Protein AF-A0A2G7FNE9-F1 (afdb_monomer_lite)

Structure (mmCIF, N/CA/C/O backbone):
data_AF-A0A2G7FNE9-F1
#
_entry.id   AF-A0A2G7FNE9-F1
#
loop_
_atom_site.group_PDB
_atom_site.id
_atom_site.type_symbol
_atom_site.label_atom_id
_atom_site.label_alt_id
_atom_site.label_comp_id
_atom_site.label_asym_id
_atom_site.label_entity_id
_atom_site.label_seq_id
_atom_site.pdbx_PDB_ins_code
_atom_site.Cartn_x
_atom_site.Cartn_y
_atom_site.Cartn_z
_atom_site.occupancy
_atom_site.B_iso_or_equiv
_atom_site.auth_seq_id
_atom_site.auth_comp_id
_atom_site.auth_asym_id
_atom_site.auth_atom_id
_atom_site.pdbx_PDB_model_num
ATOM 1 N N . MET A 1 1 ? -12.825 -13.508 -3.671 1.00 45.62 1 MET A N 1
ATOM 2 C CA . MET A 1 1 ? -11.354 -13.707 -3.682 1.00 45.62 1 MET A CA 1
ATOM 3 C C . MET A 1 1 ? -10.778 -13.085 -2.418 1.00 45.62 1 MET A C 1
ATOM 5 O O . MET A 1 1 ? -11.381 -12.142 -1.937 1.00 45.62 1 MET A O 1
ATOM 9 N N . GLY A 1 2 ? -9.690 -13.593 -1.831 1.00 49.16 2 GLY A N 1
ATOM 10 C CA . GLY A 1 2 ? -9.101 -12.935 -0.653 1.00 49.16 2 GLY A CA 1
ATOM 11 C C . GLY A 1 2 ? -7.583 -12.989 -0.634 1.00 49.16 2 GLY A C 1
ATOM 12 O O . GLY A 1 2 ? -6.988 -13.806 -1.339 1.00 49.16 2 GLY A O 1
ATOM 13 N N . TYR A 1 3 ? -7.006 -12.115 0.179 1.00 54.03 3 TYR A N 1
ATOM 14 C CA . TYR A 1 3 ? -5.577 -11.852 0.289 1.00 54.03 3 TYR A CA 1
ATOM 15 C C . TYR A 1 3 ? -5.056 -12.303 1.654 1.00 54.03 3 TYR A C 1
ATOM 17 O O . TYR A 1 3 ? -5.826 -12.405 2.609 1.00 54.03 3 TYR A O 1
ATOM 25 N N . VAL A 1 4 ? -3.755 -12.558 1.722 1.00 67.38 4 VAL A N 1
ATOM 26 C CA . VAL A 1 4 ? -2.985 -12.647 2.966 1.00 67.38 4 VAL A CA 1
ATOM 27 C C . VAL A 1 4 ? -2.160 -11.366 3.071 1.00 67.38 4 VAL A C 1
ATOM 29 O O . VAL A 1 4 ? -1.596 -10.917 2.071 1.00 67.38 4 VAL A O 1
ATOM 32 N N . LEU A 1 5 ? -2.139 -10.745 4.250 1.00 69.19 5 LEU A N 1
ATOM 33 C CA . LEU A 1 5 ? -1.370 -9.528 4.514 1.00 69.19 5 LEU A CA 1
ATOM 34 C C . LEU A 1 5 ? -0.111 -9.908 5.277 1.00 69.19 5 LEU A C 1
ATOM 36 O O . LEU A 1 5 ? -0.233 -10.322 6.413 1.00 69.19 5 LEU A O 1
ATOM 40 N N . SER A 1 6 ? 1.072 -9.755 4.686 1.00 68.56 6 SER A N 1
ATOM 41 C CA . SER A 1 6 ? 2.344 -10.039 5.366 1.00 68.56 6 SER A CA 1
ATOM 42 C C . SER A 1 6 ? 2.964 -8.745 5.887 1.00 68.56 6 SER A C 1
ATOM 44 O O . SER A 1 6 ? 3.166 -7.803 5.115 1.00 68.56 6 SER A O 1
ATOM 46 N N . GLU A 1 7 ? 3.284 -8.706 7.179 1.00 69.50 7 GLU A N 1
ATOM 47 C CA . GLU A 1 7 ? 3.996 -7.594 7.823 1.00 69.50 7 GLU A CA 1
ATOM 48 C C . GLU A 1 7 ? 5.449 -7.512 7.319 1.00 69.50 7 GLU A C 1
ATOM 50 O O . GLU A 1 7 ? 6.131 -8.533 7.191 1.00 69.50 7 GLU A O 1
ATOM 55 N N . GLN A 1 8 ? 5.953 -6.306 7.035 1.00 47.78 8 GLN A N 1
ATOM 56 C CA . GLN A 1 8 ? 7.360 -6.140 6.651 1.00 47.78 8 GLN A CA 1
ATOM 57 C C . GLN A 1 8 ? 8.301 -6.290 7.856 1.00 47.78 8 GLN A C 1
ATOM 59 O O . GLN A 1 8 ? 8.138 -5.613 8.863 1.00 47.78 8 GLN A O 1
ATOM 64 N N . GLY A 1 9 ? 9.335 -7.130 7.722 1.00 50.78 9 GLY A N 1
ATOM 65 C CA . GLY A 1 9 ? 10.390 -7.298 8.734 1.00 50.78 9 GLY A CA 1
ATOM 66 C C . GLY A 1 9 ? 10.308 -8.581 9.570 1.00 50.78 9 GLY A C 1
ATOM 67 O O . GLY A 1 9 ? 11.233 -8.858 10.331 1.00 50.78 9 GLY A O 1
ATOM 68 N N . LYS A 1 10 ? 9.269 -9.409 9.398 1.00 48.38 10 LYS A N 1
ATOM 69 C CA . LYS A 1 10 ? 9.238 -10.781 9.931 1.00 48.38 10 LYS A CA 1
ATOM 70 C C . LYS A 1 10 ? 9.732 -11.763 8.867 1.00 48.38 10 LYS A C 1
ATOM 72 O O . LYS A 1 10 ? 9.169 -11.856 7.781 1.00 48.38 10 LYS A O 1
ATOM 77 N N . ILE A 1 11 ? 10.807 -12.491 9.173 1.00 41.28 11 ILE A N 1
ATOM 78 C CA . ILE A 1 11 ? 11.294 -13.593 8.335 1.00 41.28 11 ILE A CA 1
ATOM 79 C C . ILE A 1 11 ? 10.310 -14.755 8.497 1.00 41.28 11 ILE A C 1
ATOM 81 O O . ILE A 1 11 ? 10.279 -15.396 9.545 1.00 41.28 11 ILE A O 1
ATOM 85 N N . HIS A 1 12 ? 9.512 -15.040 7.471 1.00 49.09 12 HIS A N 1
ATOM 86 C CA . HIS A 1 12 ? 8.715 -16.262 7.424 1.00 49.09 12 HIS A CA 1
ATOM 87 C C . HIS A 1 12 ? 9.606 -17.417 6.945 1.00 49.09 12 HIS A C 1
ATOM 89 O O . HIS A 1 12 ? 9.668 -17.735 5.758 1.00 49.09 12 HIS A O 1
ATOM 95 N N . THR A 1 13 ? 10.329 -18.061 7.863 1.00 39.59 13 THR A N 1
ATOM 96 C CA . THR A 1 13 ? 10.868 -19.403 7.615 1.00 39.59 13 THR A CA 1
ATOM 97 C C . THR A 1 13 ? 9.701 -20.387 7.606 1.00 39.59 13 THR A C 1
ATOM 99 O O . THR A 1 13 ? 9.279 -20.897 8.642 1.00 39.59 13 THR A O 1
ATOM 102 N N . HIS A 1 14 ? 9.158 -20.663 6.420 1.00 40.75 14 HIS A N 1
ATOM 103 C CA . HIS A 1 14 ? 8.221 -21.766 6.219 1.00 40.75 14 HIS A CA 1
ATOM 104 C C . HIS A 1 14 ? 8.975 -23.098 6.348 1.00 40.75 14 HIS A C 1
ATOM 106 O O . HIS A 1 14 ? 9.390 -23.701 5.361 1.00 40.75 14 HIS A O 1
ATOM 112 N N . ALA A 1 15 ? 9.172 -23.567 7.581 1.00 35.44 15 ALA A N 1
ATOM 113 C CA . ALA A 1 15 ? 9.463 -24.972 7.821 1.00 35.44 15 ALA A CA 1
ATOM 114 C C . ALA A 1 15 ? 8.197 -25.776 7.481 1.00 35.44 15 ALA A C 1
ATOM 116 O O . ALA A 1 15 ? 7.161 -25.651 8.136 1.00 35.44 15 ALA A O 1
ATOM 117 N N . LEU A 1 16 ? 8.274 -26.561 6.408 1.00 37.94 16 LEU A N 1
ATOM 118 C CA . LEU A 1 16 ? 7.224 -27.469 5.961 1.00 37.94 16 LEU A CA 1
ATOM 119 C C . LEU A 1 16 ? 7.010 -28.564 7.019 1.00 37.94 16 LEU A C 1
ATOM 121 O O . LEU A 1 16 ? 7.789 -29.510 7.102 1.00 37.94 16 LEU A O 1
ATOM 125 N N . CYS A 1 17 ? 5.944 -28.462 7.811 1.00 33.84 17 CYS A N 1
ATOM 126 C CA . CYS A 1 17 ? 5.428 -29.591 8.585 1.00 33.84 17 CYS A CA 1
ATOM 127 C C . CYS A 1 17 ? 4.367 -30.319 7.742 1.00 33.84 17 CYS A C 1
ATOM 129 O O . CYS A 1 17 ? 3.299 -29.747 7.504 1.00 33.84 17 CYS A O 1
ATOM 131 N N . PRO A 1 18 ? 4.603 -31.564 7.289 1.00 37.19 18 PRO A N 1
ATOM 132 C CA . 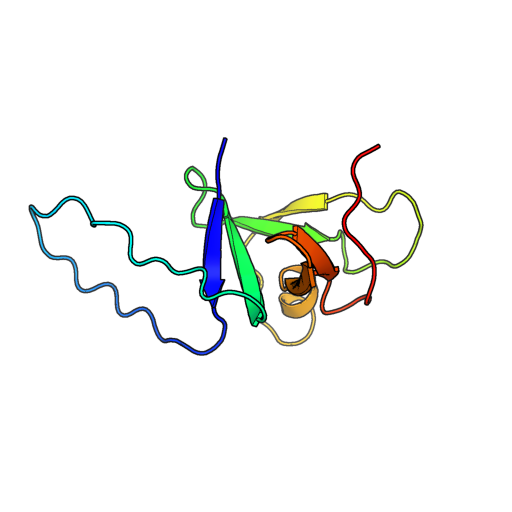PRO A 1 18 ? 3.600 -32.305 6.538 1.00 37.19 18 PRO A CA 1
ATOM 133 C C . PRO A 1 18 ? 2.457 -32.725 7.475 1.00 37.19 18 PRO A C 1
ATOM 135 O O . PRO A 1 18 ? 2.671 -33.446 8.445 1.00 37.19 18 PRO A O 1
ATOM 138 N N . GLY A 1 19 ? 1.236 -32.264 7.186 1.00 38.47 19 GLY A N 1
ATOM 139 C CA . GLY A 1 19 ? 0.004 -32.766 7.815 1.00 38.47 19 GLY A CA 1
ATOM 140 C C . GLY A 1 19 ? -0.751 -31.807 8.742 1.00 38.47 19 GLY A C 1
ATOM 141 O O . GLY A 1 19 ? -1.814 -32.174 9.237 1.00 38.47 19 GLY A O 1
ATOM 142 N N . ARG A 1 20 ? -0.282 -30.572 8.953 1.00 40.19 20 ARG A N 1
ATOM 143 C CA . ARG A 1 20 ? -1.074 -29.523 9.619 1.00 40.19 20 ARG A CA 1
ATOM 144 C C . ARG A 1 20 ? -1.556 -28.541 8.552 1.00 40.19 20 ARG A C 1
ATOM 146 O O . ARG A 1 20 ? -0.739 -27.827 7.980 1.00 40.19 20 ARG A O 1
ATOM 153 N N . LEU A 1 21 ? -2.867 -28.503 8.280 1.00 40.94 21 LEU A N 1
ATOM 154 C CA . LEU A 1 21 ? -3.466 -27.364 7.573 1.00 40.94 21 LEU A CA 1
ATOM 155 C C . LEU A 1 21 ? -3.022 -26.111 8.339 1.00 40.94 21 LEU A C 1
ATOM 157 O O . LEU A 1 21 ? -3.233 -26.079 9.555 1.00 40.94 21 LEU A O 1
ATOM 161 N N . PRO A 1 22 ? -2.335 -25.145 7.708 1.00 45.66 22 PRO A N 1
ATOM 162 C CA . PRO A 1 22 ? -1.795 -24.009 8.432 1.00 45.66 22 PRO A CA 1
ATOM 163 C C . PRO A 1 22 ? -2.974 -23.235 9.020 1.00 45.66 22 PRO A C 1
ATOM 165 O O . PRO A 1 22 ? -3.702 -22.543 8.312 1.00 45.66 22 PRO A O 1
ATOM 168 N N . HIS A 1 23 ? -3.205 -23.404 10.324 1.00 40.69 23 HIS A N 1
ATOM 169 C CA . HIS A 1 23 ? -4.046 -22.497 11.081 1.00 40.69 23 HIS A CA 1
ATOM 170 C C . HIS A 1 23 ? -3.477 -21.103 10.846 1.00 40.69 23 HIS A C 1
ATOM 172 O O . HIS A 1 23 ? -2.296 -20.879 11.104 1.00 40.69 23 HIS A O 1
ATOM 178 N N . GLN A 1 24 ? -4.323 -20.233 10.292 1.00 45.62 24 GLN A N 1
ATOM 179 C CA . GLN A 1 24 ? -4.087 -18.816 10.055 1.00 45.62 24 GLN A CA 1
ATOM 180 C C . GLN A 1 24 ? -3.272 -18.220 11.200 1.00 45.62 24 GLN A C 1
ATOM 182 O O . GLN A 1 24 ? -3.805 -17.933 12.272 1.00 45.62 24 GLN A O 1
ATOM 187 N N . GLN A 1 25 ? -1.983 -18.006 10.966 1.00 45.50 25 GLN A N 1
ATOM 188 C CA . GLN A 1 25 ? -1.309 -16.940 11.669 1.00 45.50 25 GLN A CA 1
ATOM 189 C C . GLN A 1 25 ? -2.019 -15.663 11.204 1.00 45.50 25 GLN A C 1
ATOM 191 O O . GLN A 1 25 ? -2.185 -15.438 10.005 1.00 45.50 25 GLN A O 1
ATOM 196 N N . LEU A 1 26 ? -2.591 -14.908 12.144 1.00 55.00 26 LEU A N 1
ATOM 197 C CA . LEU A 1 26 ? -3.152 -13.590 11.856 1.00 55.00 26 LEU A CA 1
ATOM 198 C C . LEU A 1 26 ? -1.973 -12.687 11.492 1.00 55.00 26 LEU A C 1
ATOM 200 O O . LEU A 1 26 ? -1.381 -12.038 12.348 1.00 55.00 26 LEU A O 1
ATOM 204 N N . ASP A 1 27 ? -1.596 -12.719 10.217 1.00 77.69 27 ASP A N 1
ATOM 205 C CA . ASP A 1 27 ? -0.483 -11.932 9.693 1.00 77.69 27 ASP A CA 1
ATOM 206 C C . ASP A 1 27 ? -0.829 -10.427 9.677 1.00 77.69 27 ASP A C 1
ATOM 208 O O . ASP A 1 27 ? 0.059 -9.579 9.683 1.00 77.69 27 ASP A O 1
ATOM 212 N N . PHE A 1 28 ? -2.124 -10.087 9.754 1.00 86.06 28 PHE A N 1
ATOM 213 C CA . PHE A 1 28 ? -2.603 -8.729 9.997 1.00 86.06 28 PHE A CA 1
ATOM 214 C C . PHE A 1 28 ? -2.676 -8.425 11.497 1.00 86.06 28 PHE A C 1
ATOM 216 O O . PHE A 1 28 ? -3.497 -8.990 12.220 1.00 86.06 28 PHE A O 1
ATOM 223 N N . THR A 1 29 ? -1.846 -7.489 11.950 1.00 90.44 29 THR A N 1
ATOM 224 C CA . THR A 1 29 ? -1.694 -7.099 13.360 1.00 90.44 29 THR A CA 1
ATOM 225 C C . THR A 1 29 ? -2.246 -5.699 13.656 1.00 90.44 29 THR A C 1
ATOM 227 O O . THR A 1 29 ? -1.966 -5.126 14.707 1.00 90.44 29 THR A O 1
ATOM 230 N N . GLY A 1 30 ? -3.063 -5.145 12.754 1.00 91.19 30 GLY A N 1
ATOM 231 C CA . GLY A 1 30 ? -3.582 -3.781 12.851 1.00 91.19 30 GLY A CA 1
ATOM 232 C C . GLY A 1 30 ? -2.714 -2.782 12.077 1.00 91.19 30 GLY A C 1
ATOM 233 O O . GLY A 1 30 ? -2.167 -3.152 11.038 1.00 91.19 30 GLY A O 1
ATOM 234 N N . PRO A 1 31 ? -2.600 -1.512 12.510 1.00 95.12 31 PRO A N 1
ATOM 235 C CA . PRO A 1 31 ? -1.910 -0.484 11.735 1.00 95.12 31 PRO A CA 1
ATOM 236 C C . PRO A 1 31 ? -0.429 -0.784 11.512 1.00 95.12 31 PRO A C 1
ATOM 238 O O . PRO A 1 31 ? 0.351 -0.804 12.460 1.00 95.12 31 PRO A O 1
ATOM 241 N N . ASN A 1 32 ? -0.039 -1.018 10.260 1.00 95.25 32 ASN A N 1
ATOM 242 C CA . ASN A 1 32 ? 1.344 -1.302 9.881 1.00 95.25 32 ASN A CA 1
ATOM 243 C C . ASN A 1 32 ? 1.522 -1.209 8.356 1.00 95.25 32 ASN A C 1
ATOM 245 O O . ASN A 1 32 ? 0.563 -0.984 7.609 1.00 95.25 32 ASN A O 1
ATOM 249 N N . LEU A 1 33 ? 2.756 -1.400 7.897 1.00 94.75 33 LEU A N 1
ATOM 250 C CA . LEU A 1 33 ? 3.102 -1.573 6.497 1.00 94.75 33 LEU A CA 1
ATOM 251 C C . LEU A 1 33 ? 3.006 -3.053 6.104 1.00 94.75 33 LEU A C 1
ATOM 253 O O . LEU A 1 33 ? 3.707 -3.904 6.657 1.00 94.75 33 LEU A O 1
ATOM 257 N N . TYR A 1 34 ? 2.191 -3.339 5.094 1.00 95.25 34 TYR A N 1
ATOM 258 C CA . TYR A 1 34 ? 1.960 -4.694 4.604 1.00 95.25 34 TYR A CA 1
ATOM 259 C C . TYR A 1 34 ? 2.241 -4.829 3.113 1.00 95.25 34 TYR A C 1
ATOM 261 O O . TYR A 1 34 ? 2.137 -3.874 2.338 1.00 95.25 34 TYR A O 1
ATOM 269 N N . ILE A 1 35 ? 2.524 -6.065 2.711 1.00 94.25 35 ILE A N 1
ATOM 270 C CA . ILE A 1 35 ? 2.340 -6.539 1.340 1.00 94.25 35 ILE A CA 1
ATOM 271 C C . ILE A 1 35 ? 1.064 -7.384 1.309 1.00 94.25 35 ILE A C 1
ATOM 273 O O . ILE A 1 35 ? 0.871 -8.246 2.166 1.00 94.25 35 ILE A O 1
ATOM 277 N N . ALA A 1 36 ? 0.213 -7.171 0.304 1.00 93.25 36 ALA A N 1
ATOM 278 C CA . ALA A 1 36 ? -0.967 -7.999 0.074 1.00 93.25 36 ALA A CA 1
ATOM 279 C C . ALA A 1 36 ? -0.691 -9.060 -1.002 1.00 93.25 36 ALA A C 1
ATOM 281 O O . ALA A 1 36 ? -0.438 -8.731 -2.166 1.00 93.25 36 ALA A O 1
ATOM 282 N N . ILE A 1 37 ? -0.772 -10.333 -0.613 1.00 90.94 37 ILE A N 1
ATOM 283 C CA . ILE A 1 37 ? -0.504 -11.497 -1.465 1.00 90.94 37 ILE A CA 1
ATOM 284 C C . ILE A 1 37 ? -1.841 -12.181 -1.795 1.00 90.94 37 ILE A C 1
ATOM 286 O O . ILE A 1 37 ? -2.579 -12.562 -0.880 1.00 90.94 37 ILE A O 1
ATOM 290 N N . PRO A 1 38 ? -2.219 -12.333 -3.077 1.00 86.19 38 PRO A N 1
ATOM 291 C CA . PRO A 1 38 ? -3.427 -13.055 -3.448 1.00 86.19 38 PRO A CA 1
ATOM 292 C C . PRO A 1 38 ? -3.258 -14.553 -3.159 1.00 86.19 38 PRO A C 1
ATOM 294 O O . PRO A 1 38 ? -2.306 -15.180 -3.615 1.00 86.19 38 PRO A O 1
ATOM 297 N N . ARG A 1 39 ? -4.241 -15.164 -2.481 1.00 85.88 39 ARG A N 1
ATOM 298 C CA . ARG A 1 39 ? -4.199 -16.590 -2.078 1.00 85.88 39 ARG A CA 1
ATOM 299 C C . ARG A 1 39 ? -4.033 -17.603 -3.221 1.00 85.88 39 ARG A C 1
ATOM 301 O O . ARG A 1 39 ? -3.784 -18.767 -2.958 1.00 85.88 39 ARG A O 1
ATOM 308 N N . HIS A 1 40 ? -4.239 -17.188 -4.468 1.00 85.94 40 HIS A N 1
ATOM 309 C CA . HIS A 1 40 ? -4.191 -18.051 -5.653 1.00 85.94 40 HIS A CA 1
ATOM 310 C C . HIS A 1 40 ? -3.000 -17.745 -6.577 1.00 85.94 40 HIS A C 1
ATOM 312 O O . HIS A 1 40 ? -2.909 -18.328 -7.654 1.00 85.94 40 HIS A O 1
ATOM 318 N N . ALA A 1 41 ? -2.117 -16.813 -6.200 1.00 85.94 41 ALA A N 1
ATOM 319 C CA . ALA A 1 41 ? -0.938 -16.450 -6.983 1.00 85.94 41 ALA A CA 1
ATOM 320 C C . ALA A 1 41 ? 0.171 -15.927 -6.058 1.00 85.94 41 ALA A C 1
ATOM 322 O O . ALA A 1 41 ? 0.434 -14.729 -5.992 1.00 85.94 41 ALA A O 1
ATOM 323 N N . GLU A 1 42 ? 0.818 -16.839 -5.333 1.00 84.88 42 GLU A N 1
ATOM 324 C CA . GLU A 1 42 ? 1.815 -16.519 -4.296 1.00 84.88 42 GLU A CA 1
ATOM 325 C C . GLU A 1 42 ? 3.050 -15.767 -4.832 1.00 84.88 42 GLU A C 1
ATOM 327 O O . GLU A 1 42 ? 3.725 -15.067 -4.085 1.00 84.88 42 GLU A O 1
ATOM 332 N N . ASN A 1 43 ? 3.319 -15.846 -6.140 1.00 88.50 43 ASN A N 1
ATOM 333 C CA . ASN A 1 43 ? 4.386 -15.101 -6.819 1.00 88.50 43 ASN A CA 1
ATOM 334 C C . ASN A 1 43 ? 3.964 -13.697 -7.301 1.00 88.50 43 ASN A C 1
ATOM 336 O O . ASN A 1 43 ? 4.733 -13.017 -7.991 1.00 88.50 43 ASN A O 1
ATOM 340 N N . LYS A 1 44 ? 2.739 -13.268 -6.984 1.00 93.62 44 LYS A N 1
ATOM 341 C CA . LYS A 1 44 ? 2.205 -11.944 -7.309 1.00 93.62 44 LYS A CA 1
ATOM 342 C C . LYS A 1 44 ? 1.844 -11.171 -6.049 1.00 93.62 44 LYS A C 1
ATOM 344 O O . LYS A 1 44 ? 1.619 -11.740 -4.987 1.00 93.62 44 LYS A O 1
ATOM 349 N N . ARG A 1 45 ? 1.771 -9.849 -6.176 1.00 95.50 45 ARG A N 1
ATOM 350 C CA . ARG A 1 45 ? 1.398 -8.923 -5.101 1.00 95.50 45 ARG A CA 1
ATOM 351 C C . ARG A 1 45 ? 0.457 -7.850 -5.634 1.00 95.50 45 ARG A C 1
ATOM 353 O O . ARG A 1 45 ? 0.470 -7.551 -6.832 1.00 95.50 45 ARG A O 1
ATOM 360 N N . LEU A 1 46 ? -0.356 -7.279 -4.746 1.00 96.94 46 LEU A N 1
ATOM 361 C CA . LEU A 1 46 ? -1.058 -6.031 -5.041 1.00 96.94 46 LEU A CA 1
ATOM 362 C C . LEU A 1 46 ? -0.025 -4.942 -5.345 1.00 96.94 46 LEU A C 1
ATOM 364 O O . LEU A 1 46 ? 0.965 -4.806 -4.632 1.00 96.94 46 LEU A O 1
ATOM 368 N N . ASN A 1 47 ? -0.260 -4.188 -6.409 1.00 97.44 47 ASN A N 1
ATOM 369 C CA . ASN A 1 47 ? 0.688 -3.223 -6.939 1.00 97.44 47 ASN A CA 1
ATOM 370 C C . ASN A 1 47 ? -0.050 -1.980 -7.439 1.00 97.44 47 ASN A C 1
ATOM 372 O O . ASN A 1 47 ? -0.999 -2.115 -8.216 1.00 97.44 47 ASN A O 1
ATOM 376 N N . LEU A 1 48 ? 0.429 -0.790 -7.078 1.00 97.94 48 LEU A N 1
ATOM 377 C CA . LEU A 1 48 ? 0.051 0.453 -7.757 1.00 97.94 48 LEU A CA 1
ATOM 378 C C . LEU A 1 48 ? 0.937 0.625 -8.994 1.00 97.94 48 LEU A C 1
ATOM 380 O O . LEU A 1 48 ? 2.158 0.577 -8.862 1.00 97.94 48 LEU A O 1
ATOM 384 N N . ASP A 1 49 ? 0.358 0.760 -10.193 1.00 96.94 49 ASP A N 1
ATOM 385 C CA . ASP A 1 49 ? 1.148 0.817 -11.433 1.00 96.94 49 ASP A CA 1
ATOM 386 C C . ASP A 1 49 ? 2.240 1.899 -11.379 1.00 96.94 49 ASP A C 1
ATOM 388 O O . ASP A 1 49 ? 1.956 3.096 -11.349 1.00 96.94 49 ASP A O 1
ATOM 392 N N . SER A 1 50 ? 3.499 1.449 -11.347 1.00 94.62 50 SER A N 1
ATOM 393 C CA . SER A 1 50 ? 4.701 2.286 -11.236 1.00 94.62 50 SER A CA 1
ATOM 394 C C . SER A 1 50 ? 4.692 3.283 -10.059 1.00 94.62 50 SER A C 1
ATOM 396 O O . SER A 1 50 ? 5.347 4.323 -10.140 1.00 94.62 50 SER A O 1
ATOM 398 N N . GLY A 1 51 ? 3.889 3.044 -9.012 1.00 94.00 51 GLY A N 1
ATOM 399 C CA . GLY A 1 51 ? 3.744 3.970 -7.880 1.00 94.00 51 GLY A CA 1
ATOM 400 C C . GLY A 1 51 ? 3.297 5.386 -8.276 1.00 94.00 51 GLY A C 1
ATOM 401 O O . GLY A 1 51 ? 3.621 6.356 -7.583 1.00 94.00 51 GLY A O 1
ATOM 402 N N . LYS A 1 52 ? 2.602 5.520 -9.410 1.00 96.50 52 LYS A N 1
ATOM 403 C CA . LYS A 1 52 ? 2.161 6.801 -9.972 1.00 96.50 52 LYS A CA 1
ATOM 404 C C . LYS A 1 52 ? 1.141 7.509 -9.084 1.00 96.50 52 LYS A C 1
ATOM 406 O O . LYS A 1 52 ? 0.415 6.879 -8.314 1.00 96.50 52 LYS A O 1
ATOM 411 N N . LYS A 1 53 ? 1.096 8.840 -9.190 1.00 95.94 53 LYS A N 1
ATOM 412 C CA . LYS A 1 53 ? 0.208 9.696 -8.382 1.00 95.94 53 LYS A CA 1
ATOM 413 C C . LYS A 1 53 ? -1.033 10.154 -9.136 1.00 95.94 53 LYS A C 1
ATOM 415 O O . LYS A 1 53 ? -1.902 10.768 -8.532 1.00 95.94 53 LYS A O 1
ATOM 420 N N . GLU A 1 54 ? -1.092 9.895 -10.436 1.00 95.38 54 GLU A N 1
ATOM 421 C CA . GLU A 1 54 ? -2.181 10.360 -11.282 1.00 95.38 54 GLU A CA 1
ATOM 422 C C . GLU A 1 54 ? -3.497 9.657 -10.924 1.00 95.38 54 GLU A C 1
ATOM 424 O O . GLU A 1 54 ? -3.533 8.437 -10.725 1.00 95.38 54 GLU A O 1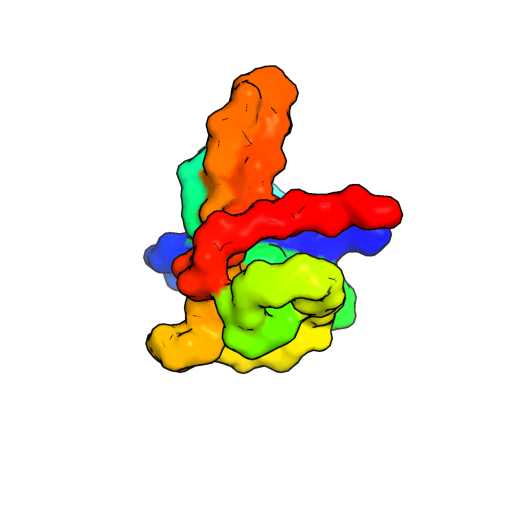
ATOM 429 N N . ASP A 1 55 ? -4.587 10.422 -10.887 1.00 92.44 55 ASP A N 1
ATOM 430 C CA . ASP A 1 55 ? -5.926 9.875 -10.686 1.00 92.44 55 ASP A CA 1
ATOM 431 C C . ASP A 1 55 ? -6.251 8.829 -11.757 1.00 92.44 55 ASP A C 1
ATOM 433 O O . ASP A 1 55 ? -5.912 8.965 -12.935 1.00 92.44 55 ASP A O 1
ATOM 437 N N . GLY A 1 56 ? -6.904 7.746 -11.338 1.00 92.19 56 GLY A N 1
ATOM 438 C CA . GLY A 1 56 ? -7.207 6.616 -12.216 1.00 92.19 56 GLY A CA 1
ATOM 439 C C . GLY A 1 56 ? -6.025 5.676 -12.487 1.00 92.19 56 GLY A C 1
ATOM 440 O O . GLY A 1 56 ? -6.200 4.698 -13.222 1.00 92.19 56 GLY A O 1
ATOM 441 N N . THR A 1 57 ? -4.848 5.903 -11.884 1.00 96.25 57 THR A N 1
ATOM 442 C CA . THR A 1 57 ? -3.765 4.905 -11.881 1.00 96.25 57 THR A CA 1
ATOM 443 C C . THR A 1 57 ? -4.288 3.580 -11.331 1.00 96.25 57 THR A C 1
ATOM 445 O O . THR A 1 57 ? -4.885 3.512 -10.256 1.00 96.25 57 THR A O 1
ATOM 448 N N . LYS A 1 58 ? -4.067 2.500 -12.083 1.00 95.12 58 LYS A N 1
ATOM 449 C CA . LYS A 1 58 ? -4.657 1.197 -11.780 1.00 95.12 58 LYS A CA 1
ATOM 450 C C . LYS A 1 58 ? -3.916 0.476 -10.658 1.00 95.12 58 LYS A C 1
ATOM 452 O O . LYS A 1 58 ? -2.685 0.456 -10.601 1.00 95.12 58 LYS A O 1
ATOM 457 N N . LEU A 1 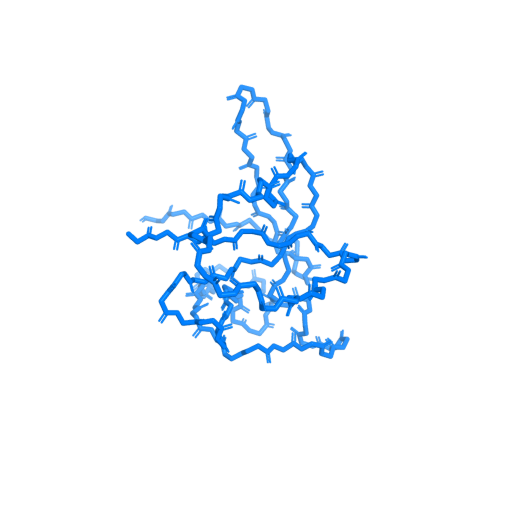59 ? -4.696 -0.224 -9.840 1.00 96.25 59 LEU A N 1
ATOM 458 C CA . LEU A 1 59 ? -4.217 -1.337 -9.028 1.00 96.25 59 LEU A CA 1
ATOM 459 C C . LEU A 1 59 ? -4.169 -2.601 -9.887 1.00 96.25 59 LEU A C 1
ATOM 461 O O . LEU A 1 59 ? -5.072 -2.856 -10.685 1.00 96.25 59 LEU A O 1
ATOM 465 N N . GLN A 1 60 ? -3.132 -3.411 -9.707 1.00 96.06 60 GLN A N 1
ATOM 466 C CA . GLN A 1 60 ? -2.944 -4.650 -10.459 1.00 96.06 60 GLN A CA 1
ATOM 467 C C . GLN A 1 60 ? -2.292 -5.747 -9.614 1.00 96.06 60 GLN A C 1
ATOM 469 O O . GLN A 1 60 ? -1.703 -5.478 -8.567 1.00 96.06 60 GLN A O 1
ATOM 474 N N . LEU A 1 61 ? -2.378 -6.992 -10.091 1.00 96.81 61 LEU A N 1
ATOM 475 C CA . LEU A 1 61 ? -1.557 -8.094 -9.593 1.00 96.81 61 LEU A CA 1
ATOM 476 C C . LEU A 1 61 ? -0.279 -8.184 -10.424 1.00 96.81 61 LEU A C 1
ATOM 478 O O . LEU A 1 61 ? -0.307 -8.633 -11.574 1.00 96.81 61 LEU A O 1
ATOM 482 N N . PHE A 1 62 ? 0.845 -7.797 -9.833 1.00 97.06 62 PHE A N 1
ATOM 483 C CA . PHE A 1 62 ? 2.139 -7.794 -10.512 1.00 97.06 62 PHE A CA 1
ATOM 484 C C . PHE A 1 62 ? 3.110 -8.787 -9.877 1.00 97.06 62 PHE A C 1
ATOM 486 O O . PHE A 1 62 ? 2.902 -9.216 -8.743 1.00 97.06 62 PHE A O 1
ATOM 493 N N . SER A 1 63 ? 4.139 -9.192 -10.625 1.00 96.06 63 SER A N 1
ATOM 494 C CA . SER A 1 63 ? 5.212 -10.047 -10.103 1.00 96.06 63 SER A CA 1
ATOM 495 C C . SER A 1 63 ? 5.852 -9.408 -8.871 1.00 96.06 63 SER A C 1
ATOM 497 O O . SER A 1 63 ? 5.934 -8.183 -8.791 1.00 96.06 63 SER A O 1
ATOM 499 N N . SER A 1 64 ? 6.293 -10.214 -7.907 1.00 93.62 64 SER A N 1
ATOM 500 C CA . SER A 1 64 ? 6.951 -9.707 -6.699 1.00 93.62 64 SER A CA 1
ATOM 501 C C . SER A 1 64 ? 8.180 -8.851 -7.025 1.00 93.62 64 SER A C 1
ATOM 503 O O . SER A 1 64 ? 9.068 -9.299 -7.749 1.00 93.62 64 SER A O 1
ATOM 505 N N . MET A 1 65 ? 8.232 -7.642 -6.465 1.00 93.19 65 MET A N 1
ATOM 506 C CA . MET A 1 65 ? 9.365 -6.719 -6.557 1.00 93.19 65 MET A CA 1
ATOM 507 C C . MET A 1 65 ? 9.893 -6.460 -5.143 1.00 93.19 65 MET A C 1
ATOM 509 O O . MET A 1 65 ? 9.175 -5.932 -4.293 1.00 93.19 65 MET A O 1
ATOM 513 N N . ASP A 1 66 ? 11.127 -6.884 -4.868 1.00 88.50 66 ASP A N 1
ATOM 514 C CA . ASP A 1 66 ? 11.747 -6.798 -3.534 1.00 88.50 66 ASP A CA 1
ATOM 515 C C . ASP A 1 66 ? 12.850 -5.735 -3.446 1.00 88.50 66 ASP A C 1
ATOM 517 O O . ASP A 1 66 ? 13.336 -5.430 -2.355 1.00 88.50 66 ASP A O 1
ATOM 521 N N . ASP A 1 67 ? 13.224 -5.132 -4.574 1.00 91.62 67 ASP A N 1
ATOM 5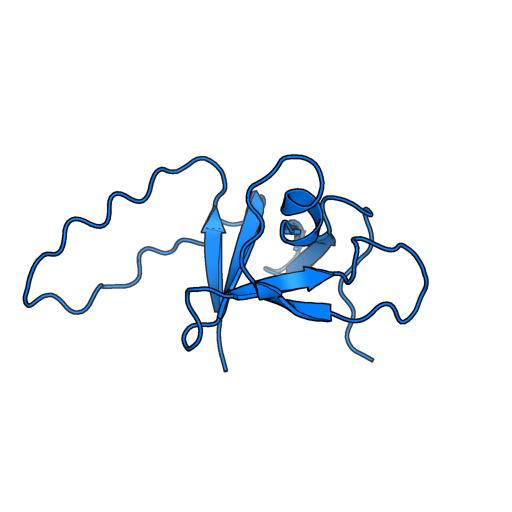22 C CA . ASP A 1 67 ? 14.237 -4.087 -4.616 1.00 91.62 67 ASP A CA 1
ATOM 523 C C . ASP A 1 67 ? 13.741 -2.768 -3.996 1.00 91.62 67 ASP A C 1
ATOM 525 O O . ASP A 1 67 ? 12.547 -2.521 -3.809 1.00 91.62 67 ASP A O 1
ATOM 529 N N . SER A 1 68 ? 14.684 -1.891 -3.659 1.00 90.50 68 SER A N 1
ATOM 530 C CA . SER A 1 68 ? 14.392 -0.604 -3.024 1.00 90.50 68 SER A CA 1
ATOM 531 C C . SER A 1 68 ? 13.734 0.416 -3.959 1.00 90.50 68 SER A C 1
ATOM 533 O O . SER A 1 68 ? 13.156 1.390 -3.474 1.00 90.50 68 SER A O 1
ATOM 535 N N . THR A 1 69 ? 13.805 0.218 -5.276 1.00 91.38 69 THR A N 1
ATOM 536 C CA . THR A 1 69 ? 13.304 1.169 -6.275 1.00 91.38 69 THR A CA 1
ATOM 537 C C . THR A 1 69 ? 11.816 0.958 -6.528 1.00 91.38 69 THR A C 1
ATOM 539 O O . THR A 1 69 ? 11.049 1.924 -6.430 1.00 91.38 69 THR A O 1
ATOM 542 N N . TYR A 1 70 ? 11.424 -0.290 -6.796 1.00 91.56 70 TYR A N 1
ATOM 543 C CA . TYR A 1 70 ? 10.070 -0.684 -7.198 1.00 91.56 70 TYR A CA 1
ATOM 544 C C . TYR A 1 70 ? 9.308 -1.442 -6.109 1.00 91.56 70 TYR A C 1
ATOM 546 O O . TYR A 1 70 ? 8.080 -1.449 -6.099 1.00 91.56 70 TYR A O 1
ATOM 554 N N . GLY A 1 71 ? 10.000 -2.036 -5.133 1.00 93.25 71 GLY A N 1
ATOM 555 C CA . GLY A 1 71 ? 9.348 -2.698 -4.004 1.00 93.25 71 GLY A CA 1
ATOM 556 C C . GLY A 1 71 ? 8.362 -1.817 -3.221 1.00 93.25 71 GLY A C 1
ATOM 557 O O . GLY A 1 71 ? 7.355 -2.352 -2.754 1.00 93.25 71 GLY A O 1
ATOM 558 N N . PRO A 1 72 ? 8.571 -0.492 -3.069 1.00 96.81 72 PRO A N 1
ATOM 559 C CA . PRO A 1 72 ? 7.577 0.385 -2.445 1.00 96.81 72 PRO A CA 1
ATOM 560 C C . PRO A 1 72 ? 6.236 0.492 -3.194 1.00 96.81 72 PRO A C 1
ATOM 562 O O . PRO A 1 72 ? 5.231 0.815 -2.564 1.00 96.81 72 PRO A O 1
ATOM 565 N N . ASP A 1 73 ? 6.174 0.158 -4.485 1.00 97.62 73 ASP A N 1
ATOM 566 C CA . ASP A 1 73 ? 4.932 0.164 -5.279 1.00 97.62 73 ASP A CA 1
ATOM 567 C C . ASP A 1 73 ? 3.942 -0.923 -4.804 1.00 97.62 73 ASP A C 1
ATOM 569 O O . ASP A 1 73 ? 2.736 -0.842 -5.057 1.00 97.62 73 ASP A O 1
ATOM 573 N N . GLN A 1 74 ? 4.453 -1.925 -4.078 1.00 97.69 74 GLN A N 1
ATOM 574 C CA . GLN A 1 74 ? 3.729 -3.099 -3.574 1.00 97.69 74 GLN A CA 1
ATOM 575 C C . GLN A 1 74 ? 3.541 -3.092 -2.051 1.00 97.69 74 GLN A C 1
ATOM 577 O O . GLN A 1 74 ? 3.113 -4.090 -1.465 1.00 97.69 74 GLN A O 1
ATOM 582 N N . ARG A 1 75 ? 3.887 -1.979 -1.396 1.00 96.94 75 ARG A N 1
ATOM 583 C CA . ARG A 1 75 ? 3.786 -1.802 0.055 1.00 96.94 75 ARG A CA 1
ATOM 584 C C . ARG A 1 75 ? 2.668 -0.826 0.367 1.00 96.94 75 ARG A C 1
ATOM 586 O O . ARG A 1 75 ? 2.593 0.248 -0.231 1.00 96.94 75 ARG A O 1
ATOM 593 N N . PHE A 1 76 ? 1.826 -1.188 1.325 1.00 97.31 76 PHE A N 1
ATOM 594 C CA . PHE A 1 76 ? 0.674 -0.386 1.710 1.00 97.31 76 PHE A CA 1
ATOM 595 C C . PHE A 1 76 ? 0.633 -0.197 3.220 1.00 97.31 76 PHE A C 1
ATOM 597 O O . PHE A 1 76 ? 0.680 -1.165 3.978 1.00 97.31 76 PHE A O 1
ATOM 604 N N . LEU A 1 77 ? 0.553 1.058 3.647 1.00 97.62 77 LEU A N 1
ATOM 605 C CA . LEU A 1 77 ? 0.263 1.419 5.023 1.00 97.62 77 LEU A CA 1
ATOM 606 C C . LEU A 1 77 ? -1.238 1.254 5.253 1.00 97.62 77 LEU A C 1
ATOM 608 O O . LEU A 1 77 ? -2.046 1.879 4.569 1.00 97.62 77 LEU A O 1
ATOM 612 N N . PHE A 1 78 ? -1.592 0.437 6.236 1.00 97.12 78 PHE A N 1
ATOM 613 C CA . PHE A 1 78 ? -2.942 0.359 6.774 1.00 97.12 78 PHE A CA 1
ATOM 614 C C . PHE A 1 78 ? -3.000 1.316 7.962 1.00 97.12 78 PHE A C 1
ATOM 616 O O . PHE A 1 78 ? -2.450 1.026 9.021 1.00 97.12 78 PHE A O 1
ATOM 623 N N . ALA A 1 79 ? -3.615 2.480 7.785 1.00 97.19 79 ALA A N 1
ATOM 624 C CA . ALA A 1 79 ? -3.742 3.495 8.826 1.00 97.19 79 ALA A CA 1
ATOM 625 C C . ALA A 1 79 ? -5.134 3.419 9.462 1.00 97.19 79 ALA A C 1
ATOM 627 O O . ALA A 1 79 ? -6.131 3.483 8.749 1.00 97.19 79 ALA A O 1
ATOM 628 N N . TYR A 1 80 ? -5.211 3.281 10.789 1.00 97.19 80 TYR A N 1
ATOM 629 C CA . TYR A 1 80 ? -6.489 3.198 11.505 1.00 97.19 80 TYR A CA 1
ATOM 630 C C . TYR A 1 80 ? -7.310 4.478 11.326 1.00 97.19 80 TYR A C 1
ATOM 632 O O . TYR A 1 80 ? -6.825 5.571 11.618 1.00 97.19 80 TYR A O 1
ATOM 640 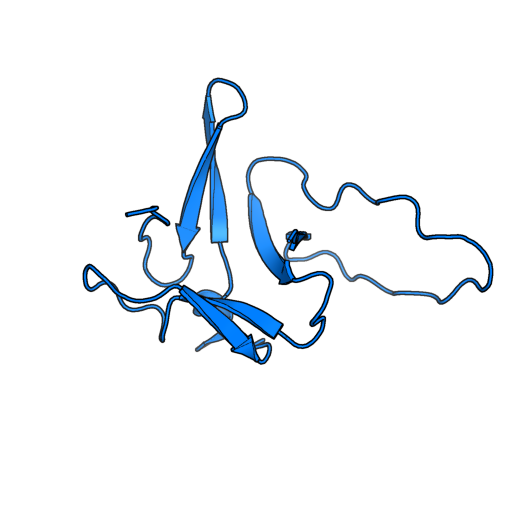N N . ALA A 1 81 ? -8.555 4.327 10.883 1.00 97.06 81 ALA A N 1
ATOM 641 C CA . ALA A 1 81 ? -9.505 5.418 10.680 1.00 97.06 81 ALA A CA 1
ATOM 642 C C . ALA A 1 81 ? -10.585 5.488 11.780 1.00 97.06 81 ALA A C 1
ATOM 644 O O . ALA A 1 81 ? -11.408 6.402 11.778 1.00 97.06 81 ALA A O 1
ATOM 645 N N . GLY A 1 82 ? -10.564 4.558 12.743 1.00 94.00 82 GLY A N 1
ATOM 646 C CA . GLY A 1 82 ? -11.626 4.383 13.736 1.00 94.00 82 GLY A CA 1
ATOM 647 C C . GLY A 1 82 ? -12.571 3.237 13.372 1.00 94.00 82 GLY A C 1
ATOM 648 O O . GLY A 1 82 ? -12.648 2.849 12.217 1.00 94.00 82 GLY A O 1
ATOM 649 N N . LYS A 1 83 ? -13.305 2.698 14.357 1.00 94.19 83 LYS A N 1
ATOM 650 C CA . LYS A 1 83 ? -14.367 1.685 14.155 1.00 94.19 83 LYS A CA 1
ATOM 651 C C . LYS A 1 83 ? -13.926 0.463 13.327 1.00 94.19 83 LYS A C 1
ATOM 653 O O . LYS A 1 83 ? -14.676 -0.009 12.483 1.00 94.19 83 LYS A O 1
ATOM 658 N N . ASP A 1 84 ? -12.708 -0.021 13.565 1.00 90.06 84 ASP A N 1
ATOM 659 C CA . ASP A 1 84 ? -12.084 -1.122 12.808 1.00 90.06 84 ASP A CA 1
ATOM 660 C C . ASP A 1 84 ? -11.934 -0.861 11.292 1.00 90.06 84 ASP A C 1
ATOM 662 O O . ASP A 1 84 ? -11.720 -1.785 10.506 1.00 90.06 84 ASP A O 1
ATOM 666 N N . GLU A 1 85 ? -11.991 0.404 10.870 1.00 96.00 85 GLU A N 1
ATOM 667 C CA . GLU A 1 85 ? -11.756 0.837 9.494 1.00 96.00 85 GLU A CA 1
ATOM 668 C C . GLU A 1 85 ? -10.311 1.312 9.299 1.00 96.00 85 GLU A C 1
ATOM 670 O O . GLU A 1 85 ? -9.650 1.808 10.221 1.00 96.00 85 GLU A O 1
ATOM 675 N N . TYR A 1 86 ? -9.820 1.176 8.065 1.00 96.88 86 TYR A N 1
ATOM 676 C CA . TYR A 1 86 ? -8.460 1.545 7.686 1.00 96.88 86 TYR A CA 1
ATOM 677 C C . TYR A 1 86 ? -8.438 2.320 6.372 1.00 96.88 86 TYR A C 1
ATOM 679 O O . TYR A 1 86 ? -9.074 1.928 5.394 1.00 96.88 86 TYR A O 1
ATOM 687 N N . LEU A 1 87 ? -7.617 3.366 6.325 1.00 97.94 87 LEU A N 1
ATOM 688 C CA . LEU A 1 87 ? -7.125 3.924 5.070 1.00 97.94 87 LEU A CA 1
ATOM 689 C C . LEU A 1 87 ? -5.982 3.037 4.577 1.00 97.94 87 LEU A C 1
ATOM 691 O O . LEU A 1 87 ? -5.077 2.706 5.345 1.00 97.94 87 LEU A O 1
ATOM 695 N N . ILE A 1 88 ? -6.007 2.671 3.299 1.00 97.81 88 ILE A N 1
ATOM 696 C CA . ILE A 1 88 ? -4.933 1.900 2.671 1.00 97.81 88 ILE A CA 1
ATOM 697 C C . ILE A 1 88 ? -4.158 2.843 1.756 1.00 97.81 88 ILE A C 1
ATOM 699 O O . ILE A 1 88 ? -4.701 3.349 0.774 1.00 97.81 88 ILE A O 1
ATOM 703 N N . ILE A 1 89 ? -2.901 3.100 2.107 1.00 97.94 89 ILE A N 1
ATOM 704 C CA . ILE A 1 89 ? -2.070 4.149 1.509 1.00 97.94 89 ILE A CA 1
ATOM 705 C C . ILE A 1 89 ? -0.844 3.502 0.873 1.00 97.94 89 ILE A C 1
ATOM 707 O O . ILE A 1 89 ? -0.117 2.768 1.542 1.00 97.94 89 ILE A O 1
ATOM 711 N N . ASN A 1 90 ? -0.581 3.760 -0.407 1.00 97.88 90 ASN A N 1
ATOM 712 C CA . ASN A 1 90 ? 0.618 3.232 -1.057 1.00 97.88 90 ASN A CA 1
ATOM 713 C C . ASN A 1 90 ? 1.894 3.897 -0.505 1.00 97.88 90 ASN A C 1
ATOM 715 O O . ASN A 1 90 ? 1.967 5.119 -0.382 1.00 97.88 90 ASN A O 1
ATOM 719 N N . ALA A 1 91 ? 2.917 3.096 -0.201 1.00 96.50 91 ALA A N 1
ATOM 720 C CA . ALA A 1 91 ? 4.142 3.569 0.444 1.00 96.50 91 ALA A CA 1
ATOM 721 C C . ALA A 1 91 ?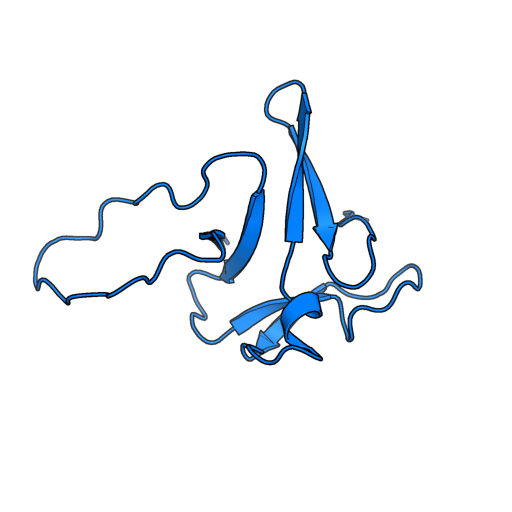 5.037 4.431 -0.462 1.00 96.50 91 ALA A C 1
ATOM 723 O O . ALA A 1 91 ? 5.794 5.256 0.048 1.00 96.50 91 ALA A O 1
ATOM 724 N N . LYS A 1 92 ? 4.981 4.244 -1.789 1.00 96.25 92 LYS A N 1
ATOM 725 C CA . LYS A 1 92 ? 5.743 5.052 -2.754 1.00 96.25 92 LYS A CA 1
ATOM 726 C C . LYS A 1 92 ? 5.099 6.420 -2.953 1.00 96.25 92 LYS A C 1
ATOM 728 O O . LYS A 1 92 ? 5.773 7.448 -2.895 1.00 96.25 92 LYS A O 1
ATOM 733 N N . SER A 1 93 ? 3.802 6.418 -3.246 1.00 97.19 93 SER A N 1
ATOM 734 C CA . SER A 1 93 ? 3.091 7.594 -3.744 1.00 97.19 93 SER A CA 1
ATOM 735 C C . SER A 1 93 ? 2.450 8.427 -2.630 1.00 97.19 93 SER A C 1
ATOM 737 O O . SER A 1 93 ? 2.302 9.641 -2.793 1.00 97.19 93 SER A O 1
ATOM 739 N N . GLY A 1 94 ? 2.070 7.790 -1.517 1.00 97.06 94 GLY A N 1
ATOM 740 C CA . GLY A 1 94 ? 1.211 8.372 -0.487 1.00 97.06 94 GLY A CA 1
ATOM 741 C C . GLY A 1 94 ? -0.266 8.480 -0.894 1.00 97.06 94 GLY A C 1
ATOM 742 O O . GLY A 1 94 ? -1.028 9.150 -0.203 1.00 97.06 94 GLY A O 1
ATOM 743 N N . THR A 1 95 ? -0.681 7.867 -2.009 1.00 97.12 95 THR A N 1
ATOM 744 C CA . THR A 1 95 ? -2.072 7.916 -2.492 1.00 97.12 95 THR A CA 1
ATOM 745 C C . THR A 1 95 ? -2.946 6.843 -1.845 1.00 97.12 95 THR A C 1
ATOM 747 O O . THR A 1 95 ? -2.466 5.778 -1.447 1.00 97.12 95 THR A O 1
ATOM 750 N N . TYR A 1 96 ? -4.245 7.132 -1.748 1.00 96.19 96 TYR A N 1
ATOM 751 C CA . TYR A 1 96 ? -5.247 6.234 -1.179 1.00 96.19 96 TYR A CA 1
ATOM 752 C C . TYR A 1 96 ? -5.743 5.228 -2.210 1.00 96.19 96 TYR A C 1
ATOM 754 O O . TYR A 1 96 ? -6.015 5.577 -3.360 1.00 96.19 96 TYR A O 1
ATOM 762 N N . LEU A 1 97 ? -5.947 3.991 -1.769 1.00 95.31 97 LEU A N 1
ATOM 763 C CA . LEU A 1 97 ? -6.781 3.053 -2.504 1.00 95.31 97 LEU A CA 1
ATOM 764 C C . LEU A 1 97 ? -8.239 3.477 -2.385 1.00 95.31 97 LEU A C 1
ATOM 766 O O . LEU A 1 97 ? -8.744 3.705 -1.288 1.00 95.31 97 LEU A O 1
ATOM 770 N N . THR A 1 98 ? -8.915 3.539 -3.524 1.00 93.62 98 THR A N 1
ATOM 771 C CA . THR A 1 98 ? -10.333 3.873 -3.614 1.00 93.62 98 THR A CA 1
ATOM 772 C C . THR A 1 98 ? -11.029 2.886 -4.543 1.00 93.62 98 THR A C 1
ATOM 774 O O . THR A 1 98 ? -10.422 2.334 -5.463 1.00 93.62 98 THR A O 1
ATOM 777 N N . SER A 1 99 ? -12.303 2.622 -4.273 1.00 88.06 99 SER A N 1
ATOM 778 C CA . SER A 1 99 ? -13.201 1.970 -5.224 1.00 88.06 99 SER A CA 1
ATOM 779 C C . SER A 1 99 ? -13.969 3.046 -5.983 1.00 88.06 99 SER A C 1
ATOM 781 O O . SER A 1 99 ? -14.450 3.990 -5.355 1.00 88.06 99 SER A O 1
ATOM 783 N N . ALA A 1 100 ? -14.098 2.883 -7.297 1.00 76.50 100 ALA A N 1
ATOM 784 C CA . ALA A 1 100 ? -14.970 3.693 -8.147 1.00 76.50 100 ALA A CA 1
ATOM 785 C C . ALA A 1 100 ? -16.266 2.940 -8.462 1.00 76.50 100 ALA A C 1
ATOM 787 O O . ALA A 1 100 ? -16.198 1.690 -8.560 1.00 76.50 100 ALA A O 1
#

pLDDT: mean 81.75, std 21.28, range [33.84, 97.94]

Radius of gyration: 14.41 Å; chains: 1; bounding box: 29×43×26 Å

Sequence (100 aa):
MGYVLSEQGKIHTHALCPGRLPHQQLDFTGPNLYIAIPRHAENKRLNLDSGKKEDGTKLQLFSSMDDSTYGPDQRFLFAYAGKDEYLIINAKSGTYLTSA

InterPro domains:
  IPR035992 Ricin B-like lectins [SSF50370] (27-98)

Foldseek 3Di:
DAWQWAAPPDDPPPPDDPPDPPDDPNNDPAWGKTWTADPVCNQWTWFFVQLDDDPPGDIDTDGQDDDPRRNLRRIWTFDDPDPPHTFTARRSNRDTDDDD

Organism: NCBI:txid656916

Secondary structure (DSSP, 8-state):
--EEEEETT--------TT----------SSEEEEEEETT-TTEEEEEGGG--STTPPEEEEE---STTTGGGG-EEEEEEETTEEEEEETTT-PBP---